Protein AF-A0A7S0TEK9-F1 (afdb_monomer_lite)

Foldseek 3Di:
DDDDDDDPDPPPPDPDPPQPADDKDKDDKDKDDKDKDDKDKDDKDKDDKDKDDKDKDAFDDDDDDPDDDGDDIDIDDIDIDDMDIDDMDMDDMDIDDIDMDDMDIDHDDRD

Secondary structure (DSSP, 8-state):
---PPPPPP----PPP-----PPPEEEPP--PPPEEPPPEEPPPEEEPP-EEPPEEEPP--PPPSS---PPPPEEE--EEPPPEEEPP-EEPP-EEPP-PPPPEEEPP---

Sequence (111 aa):
GIMSPTCPPEETTTPAPTSATATPTTAAPTSPAPTSDAPTTANPTTTNPTTAAPTTRNPTGAPATTDSKTPAPTTVGLTTAAPTTDAPTSATSTIVKPSTSALTTQDPTNA

pLDDT: mean 80.99, std 13.68, range [50.5, 95.31]

Radius of gyration: 50.6 Å; chains: 1; bounding box: 67×53×157 Å

Organism: NCBI:txid933848

Structure (mmCIF, N/CA/C/O backbone):
data_AF-A0A7S0TEK9-F1
#
_entry.id   AF-A0A7S0TEK9-F1
#
loop_
_atom_site.group_PDB
_atom_site.id
_atom_site.type_symbol
_atom_site.label_atom_id
_atom_site.label_alt_id
_atom_site.label_comp_id
_atom_site.label_asym_id
_atom_site.label_entity_id
_atom_site.label_seq_id
_atom_site.pdbx_PDB_ins_code
_atom_site.Cartn_x
_atom_site.Cartn_y
_atom_site.Cartn_z
_atom_site.occupancy
_atom_site.B_iso_or_equiv
_atom_site.auth_seq_id
_atom_site.auth_comp_id
_atom_site.auth_asym_id
_atom_site.auth_atom_id
_atom_site.pdbx_PDB_model_num
ATOM 1 N N . GLY A 1 1 ? 18.745 36.844 -108.292 1.00 50.50 1 GLY A N 1
ATOM 2 C CA . GLY A 1 1 ? 17.892 36.414 -107.165 1.00 50.50 1 GLY A CA 1
ATOM 3 C C . GLY A 1 1 ? 17.485 34.991 -107.445 1.00 50.50 1 GLY A C 1
ATOM 4 O O . GLY A 1 1 ? 17.209 34.698 -108.592 1.00 50.50 1 GLY A O 1
ATOM 5 N N . ILE A 1 2 ? 17.521 34.042 -106.528 1.00 50.78 2 ILE A N 1
ATOM 6 C CA . ILE A 1 2 ? 17.414 34.065 -105.070 1.00 50.78 2 ILE A CA 1
ATOM 7 C C . ILE A 1 2 ? 18.132 32.790 -104.588 1.00 50.78 2 ILE A C 1
ATOM 9 O O . ILE A 1 2 ? 17.925 31.733 -105.174 1.00 50.78 2 ILE A O 1
ATOM 13 N N . MET A 1 3 ? 19.003 32.865 -103.580 1.00 51.97 3 MET A N 1
ATOM 14 C CA . MET A 1 3 ? 19.449 31.652 -102.884 1.00 51.97 3 MET A CA 1
ATOM 15 C C . MET A 1 3 ? 18.511 31.461 -101.699 1.00 51.97 3 MET A C 1
ATOM 17 O O . MET A 1 3 ? 18.551 32.249 -100.757 1.00 51.97 3 MET A O 1
ATOM 21 N N . SER A 1 4 ? 17.634 30.462 -101.770 1.00 63.12 4 SER A N 1
ATOM 22 C CA . SER A 1 4 ? 16.897 30.001 -100.593 1.00 63.12 4 SER A CA 1
ATOM 23 C C . SER A 1 4 ? 17.885 29.284 -99.672 1.00 63.12 4 SER A C 1
ATOM 25 O O . SER A 1 4 ? 18.550 28.356 -100.138 1.00 63.12 4 SER A O 1
ATOM 27 N N . PRO A 1 5 ? 18.023 29.675 -98.396 1.00 62.00 5 PRO A N 1
ATOM 28 C CA . PRO A 1 5 ? 18.819 28.899 -97.465 1.00 62.00 5 PRO A CA 1
ATOM 29 C C . PRO A 1 5 ? 18.043 27.627 -97.118 1.00 62.00 5 PRO A C 1
ATOM 31 O O . PRO A 1 5 ? 16.952 27.680 -96.551 1.00 62.00 5 PRO A O 1
ATOM 34 N N . THR A 1 6 ? 18.596 26.474 -97.483 1.00 65.62 6 THR A N 1
ATOM 35 C CA . THR A 1 6 ? 18.125 25.188 -96.971 1.00 65.62 6 THR A CA 1
ATOM 36 C C . THR A 1 6 ? 18.357 25.178 -95.462 1.00 65.62 6 THR A C 1
ATOM 38 O O . THR A 1 6 ? 19.498 25.274 -95.012 1.00 65.62 6 THR A O 1
ATOM 41 N N . CYS A 1 7 ? 17.276 25.108 -94.684 1.00 56.00 7 CYS A N 1
ATOM 42 C CA . CYS A 1 7 ? 17.340 24.921 -93.237 1.00 56.00 7 CYS A CA 1
ATOM 43 C C . CYS A 1 7 ? 17.995 23.555 -92.950 1.00 56.00 7 CYS A C 1
ATOM 45 O O . CYS A 1 7 ? 17.531 22.559 -93.517 1.00 56.00 7 CYS A O 1
ATOM 47 N N . PRO A 1 8 ? 19.075 23.472 -92.150 1.00 69.00 8 PRO A N 1
ATOM 48 C CA . PRO A 1 8 ? 19.647 22.184 -91.776 1.00 69.00 8 PRO A CA 1
ATOM 49 C C . PRO A 1 8 ? 18.631 21.387 -90.940 1.00 69.00 8 PRO A C 1
ATOM 51 O O . PRO A 1 8 ? 17.813 21.990 -90.242 1.00 69.00 8 PRO A O 1
ATOM 54 N N . PRO A 1 9 ? 18.646 20.044 -91.010 1.00 64.56 9 PRO A N 1
ATOM 55 C CA . PRO A 1 9 ? 17.765 19.229 -90.186 1.00 64.56 9 PRO A CA 1
ATOM 56 C C . PRO A 1 9 ? 18.071 19.505 -88.710 1.00 64.56 9 PRO A C 1
ATOM 58 O O . PRO A 1 9 ? 19.226 19.412 -88.294 1.00 64.56 9 PRO A O 1
ATOM 61 N N . GLU A 1 10 ? 17.054 19.860 -87.921 1.00 61.78 10 GLU A N 1
ATOM 62 C CA . GLU A 1 10 ? 17.180 19.838 -86.464 1.00 61.78 10 GLU A CA 1
ATOM 63 C C . GLU A 1 10 ? 17.435 18.389 -86.045 1.00 61.78 10 GLU A C 1
ATOM 65 O O . GLU A 1 10 ? 16.529 17.551 -86.042 1.00 61.78 10 GLU A O 1
ATOM 70 N N . GLU A 1 11 ? 18.687 18.076 -85.717 1.00 61.81 11 GLU A N 1
ATOM 71 C CA . GLU A 1 11 ? 19.001 16.850 -85.001 1.00 61.81 11 GLU A CA 1
ATOM 72 C C . GLU A 1 11 ? 18.362 16.942 -83.619 1.00 61.81 11 GLU A C 1
ATOM 74 O O . GLU A 1 11 ? 18.854 17.610 -82.706 1.00 61.81 11 GLU A O 1
ATOM 79 N N . THR A 1 12 ? 17.232 16.259 -83.466 1.00 59.16 12 THR A N 1
ATOM 80 C CA . THR A 1 12 ? 16.611 16.022 -82.169 1.00 59.16 12 THR A CA 1
ATOM 81 C C . THR A 1 12 ? 17.528 15.100 -81.373 1.00 59.16 12 THR A C 1
ATOM 83 O O . THR A 1 12 ? 17.412 13.876 -81.391 1.00 59.16 12 THR A O 1
ATOM 86 N N . THR A 1 13 ? 18.495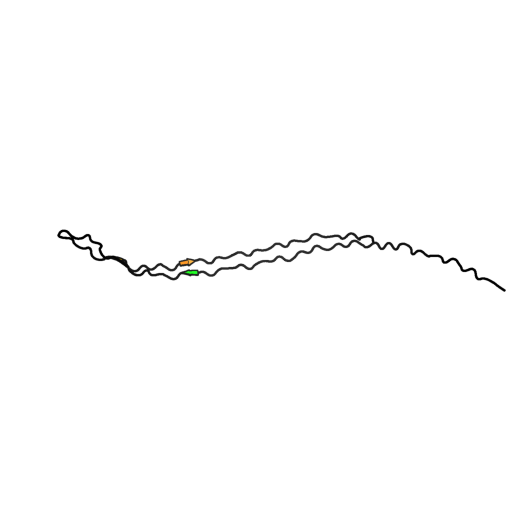 15.702 -80.682 1.00 59.84 13 THR A N 1
ATOM 87 C CA . THR A 1 13 ? 19.333 15.001 -79.712 1.00 59.84 13 THR A CA 1
ATOM 88 C C . THR A 1 13 ? 18.426 14.545 -78.577 1.00 59.84 13 THR A C 1
ATOM 90 O O . THR A 1 13 ? 18.100 15.308 -77.669 1.00 59.84 13 THR A O 1
ATOM 93 N N . THR A 1 14 ? 17.970 13.297 -78.654 1.00 67.50 14 THR A N 1
ATOM 94 C CA . THR A 1 14 ? 17.281 12.647 -77.541 1.00 67.50 14 THR A CA 1
ATOM 95 C C . THR A 1 14 ? 18.300 12.515 -76.409 1.00 67.50 14 THR A C 1
ATOM 97 O O . THR A 1 14 ? 19.350 11.905 -76.633 1.00 67.50 14 THR A O 1
ATOM 100 N N . PRO A 1 15 ? 18.062 13.092 -75.217 1.00 68.19 15 PRO A N 1
ATOM 101 C CA . PRO A 1 15 ? 18.982 12.910 -74.105 1.00 68.19 15 PRO A CA 1
ATOM 102 C C . PRO A 1 15 ? 19.069 11.414 -73.784 1.00 68.19 15 PRO A C 1
ATOM 104 O O . PRO A 1 15 ? 18.048 10.734 -73.672 1.00 68.19 15 PRO A O 1
ATOM 107 N N . ALA A 1 16 ? 20.293 10.893 -73.677 1.00 66.19 16 ALA A N 1
ATOM 108 C CA . ALA A 1 16 ? 20.521 9.514 -73.261 1.00 66.19 16 ALA A CA 1
ATOM 109 C C . ALA A 1 16 ? 19.831 9.265 -71.905 1.00 66.19 16 ALA A C 1
ATOM 111 O O . ALA A 1 16 ? 19.846 10.165 -71.060 1.00 66.19 16 ALA A O 1
ATOM 112 N N . PRO A 1 17 ? 19.229 8.083 -71.668 1.00 63.75 17 PRO A N 1
ATOM 113 C CA . PRO A 1 17 ? 18.584 7.803 -70.395 1.00 63.75 17 PRO A CA 1
ATOM 114 C C . PRO A 1 17 ? 19.637 7.831 -69.284 1.00 63.75 17 PRO A C 1
ATOM 116 O O . PRO A 1 17 ? 20.472 6.932 -69.169 1.00 63.75 17 PRO A O 1
ATOM 119 N N . THR A 1 18 ? 19.617 8.881 -68.467 1.00 61.28 18 THR A N 1
ATOM 120 C CA . THR A 1 18 ? 20.449 8.974 -67.270 1.00 61.28 18 THR A CA 1
ATOM 121 C C . THR A 1 18 ? 19.855 8.038 -66.223 1.00 61.28 18 THR A C 1
ATOM 123 O O . THR A 1 18 ? 18.987 8.430 -65.450 1.00 61.28 18 THR A O 1
ATOM 126 N N . SER A 1 19 ? 20.282 6.774 -66.219 1.00 63.84 19 SER A N 1
ATOM 127 C CA . SER A 1 19 ? 19.885 5.817 -65.184 1.00 63.84 19 SER A CA 1
ATOM 128 C C . SER A 1 19 ? 20.595 6.189 -63.880 1.00 63.84 19 SER A C 1
ATOM 130 O O . SER A 1 19 ? 21.732 5.787 -63.639 1.00 63.84 19 SER A O 1
ATOM 132 N N . ALA A 1 20 ? 19.954 7.017 -63.058 1.00 65.94 20 ALA A N 1
ATOM 133 C CA . ALA A 1 20 ? 20.444 7.355 -61.730 1.00 65.94 20 ALA A CA 1
ATOM 134 C C . ALA A 1 20 ? 20.121 6.202 -60.769 1.00 65.94 20 ALA A C 1
ATOM 136 O O . ALA A 1 20 ? 19.056 6.165 -60.159 1.00 65.94 20 ALA A O 1
ATOM 137 N N . THR A 1 21 ? 21.032 5.237 -60.647 1.00 71.25 21 THR A N 1
ATOM 138 C CA . THR A 1 21 ? 20.894 4.153 -59.668 1.00 71.25 21 THR A CA 1
ATOM 139 C C . THR A 1 21 ? 21.136 4.712 -58.266 1.00 71.25 21 THR A C 1
ATOM 141 O O . THR A 1 21 ? 22.264 5.072 -57.924 1.00 71.25 21 THR A O 1
ATOM 144 N N . ALA A 1 22 ? 20.088 4.807 -57.447 1.00 74.44 22 ALA A N 1
ATOM 145 C CA . ALA A 1 22 ? 20.243 5.130 -56.031 1.00 74.44 22 ALA A CA 1
ATOM 146 C C . ALA A 1 22 ? 20.931 3.963 -55.298 1.00 74.44 22 ALA A C 1
ATOM 148 O O . ALA A 1 22 ? 20.730 2.801 -55.646 1.00 74.44 22 ALA A O 1
ATOM 149 N N . THR A 1 23 ? 21.763 4.246 -54.295 1.00 79.75 23 THR A N 1
ATOM 150 C CA . THR A 1 23 ? 22.402 3.204 -53.478 1.00 79.75 23 THR A C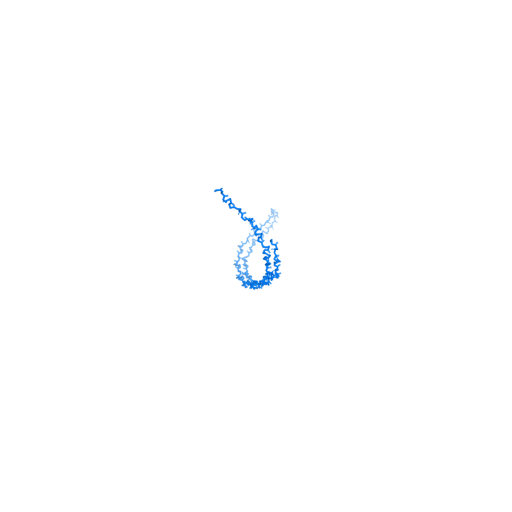A 1
ATOM 151 C C . THR A 1 23 ? 21.500 2.803 -52.305 1.00 79.75 23 THR A C 1
ATOM 153 O O . THR A 1 23 ? 20.847 3.667 -51.710 1.00 79.75 23 THR A O 1
ATOM 156 N N . PRO A 1 24 ? 21.454 1.511 -51.929 1.00 79.25 24 PRO A N 1
ATOM 157 C CA . PRO A 1 24 ? 20.687 1.072 -50.770 1.00 79.25 24 PRO A CA 1
ATOM 158 C C . PRO A 1 24 ? 21.219 1.715 -49.494 1.00 79.25 24 PRO A C 1
ATOM 160 O O . PRO A 1 24 ? 22.429 1.812 -49.277 1.00 79.25 24 PRO A O 1
ATOM 163 N N . THR A 1 25 ? 20.293 2.141 -48.637 1.00 84.31 25 THR A N 1
ATOM 164 C CA . THR A 1 25 ? 20.611 2.723 -47.331 1.00 84.31 25 THR A CA 1
ATOM 165 C C . THR A 1 25 ? 20.083 1.812 -46.231 1.00 84.31 25 THR A C 1
ATOM 167 O O . THR A 1 25 ? 18.912 1.424 -46.230 1.00 84.31 25 THR A O 1
ATOM 170 N N . THR A 1 26 ? 20.957 1.477 -45.283 1.00 86.06 26 THR A N 1
ATOM 171 C CA . THR A 1 26 ? 20.633 0.634 -44.130 1.00 86.06 26 THR A CA 1
ATOM 172 C C . THR A 1 26 ? 20.651 1.481 -42.865 1.00 86.06 26 THR A C 1
ATOM 174 O O . THR A 1 26 ? 21.663 2.106 -42.549 1.00 86.06 26 THR A O 1
ATOM 177 N N . ALA A 1 27 ? 19.544 1.485 -42.122 1.00 86.94 27 ALA A N 1
ATOM 178 C CA . ALA A 1 27 ? 19.483 2.143 -40.822 1.00 86.94 27 ALA A CA 1
ATOM 179 C C . ALA A 1 27 ? 20.094 1.252 -39.727 1.00 86.94 27 ALA A C 1
ATOM 181 O O . ALA A 1 27 ? 19.846 0.044 -39.680 1.00 86.94 27 ALA A O 1
ATOM 182 N N . ALA A 1 28 ? 20.882 1.855 -38.832 1.00 89.44 28 ALA A N 1
ATOM 183 C CA . ALA A 1 28 ? 21.438 1.165 -37.672 1.00 89.44 28 ALA A CA 1
ATOM 184 C C . ALA A 1 28 ? 20.334 0.815 -36.653 1.00 89.44 28 ALA A C 1
ATOM 186 O O . ALA A 1 28 ? 19.365 1.569 -36.506 1.00 89.44 28 ALA A O 1
ATOM 187 N N . PRO A 1 29 ? 20.471 -0.301 -35.915 1.00 86.88 29 PRO A N 1
ATOM 188 C CA . PRO A 1 29 ? 19.513 -0.654 -34.879 1.00 86.88 29 PRO A CA 1
ATOM 189 C C . PRO A 1 29 ? 19.580 0.365 -33.737 1.00 86.88 29 PRO A C 1
ATOM 191 O O . PRO A 1 29 ? 20.658 0.810 -33.344 1.00 86.88 29 PRO A O 1
ATOM 194 N N . THR A 1 30 ? 18.422 0.709 -33.180 1.00 86.50 30 THR A N 1
ATOM 195 C CA . THR A 1 30 ? 18.315 1.605 -32.022 1.00 86.50 30 THR A CA 1
ATOM 196 C C . THR A 1 30 ? 17.696 0.841 -30.856 1.00 86.50 30 THR A C 1
ATOM 198 O O . THR A 1 30 ? 16.733 0.093 -31.039 1.00 86.50 30 THR A O 1
ATOM 201 N N . SER A 1 31 ? 18.262 1.011 -29.662 1.00 89.94 31 SER A N 1
ATOM 202 C CA . SER A 1 31 ? 17.763 0.413 -28.423 1.00 89.94 31 SER A CA 1
ATOM 203 C C . SER A 1 31 ? 17.696 1.491 -27.338 1.00 89.94 31 SER A C 1
ATOM 205 O O . SER A 1 31 ? 18.671 2.232 -27.179 1.00 89.94 31 SER A O 1
ATOM 207 N N . PRO A 1 32 ? 16.568 1.636 -26.621 1.00 89.19 32 PRO A N 1
ATOM 208 C CA . PRO A 1 32 ? 16.471 2.574 -25.510 1.00 89.19 32 PRO A CA 1
ATOM 209 C C . PRO A 1 32 ? 17.308 2.099 -24.312 1.00 89.19 32 PRO A C 1
ATOM 211 O O . PRO A 1 32 ? 17.653 0.924 -24.199 1.00 89.19 32 PRO A O 1
ATOM 214 N N . ALA A 1 33 ? 17.625 3.005 -23.387 1.00 91.50 33 ALA A N 1
ATOM 215 C CA . ALA A 1 33 ? 18.229 2.624 -22.111 1.00 91.50 33 ALA A CA 1
ATOM 216 C C . ALA A 1 33 ? 17.206 1.880 -21.221 1.00 91.50 33 ALA A C 1
ATOM 218 O O . ALA A 1 33 ? 16.007 2.155 -21.321 1.00 91.50 33 ALA A O 1
ATOM 219 N N . PRO A 1 34 ? 17.644 0.958 -20.342 1.00 90.25 34 PRO A N 1
ATOM 220 C CA . PRO A 1 34 ? 16.763 0.358 -19.343 1.00 90.25 34 PRO A CA 1
ATOM 221 C C . PRO A 1 34 ? 16.200 1.425 -18.395 1.00 90.25 34 PRO A C 1
ATOM 223 O O . PRO A 1 34 ? 16.909 2.352 -18.001 1.00 90.25 34 PRO A O 1
ATOM 226 N N . THR A 1 35 ? 14.948 1.250 -17.980 1.00 91.38 35 THR A N 1
ATOM 227 C CA . THR A 1 35 ? 14.295 2.074 -16.954 1.00 91.38 35 THR A CA 1
ATOM 228 C C . THR A 1 35 ? 13.983 1.236 -15.714 1.00 91.38 35 THR A C 1
ATOM 230 O O . THR A 1 35 ? 13.696 0.040 -15.813 1.00 91.38 35 THR A O 1
ATOM 233 N N . SER A 1 36 ? 14.082 1.859 -14.535 1.00 91.12 36 SER A N 1
ATOM 234 C CA . SER A 1 36 ? 13.802 1.224 -13.244 1.00 91.12 36 SER A CA 1
ATOM 235 C C . SER A 1 36 ? 12.977 2.147 -12.366 1.00 91.12 36 SER A C 1
ATOM 237 O O . SER A 1 36 ? 13.320 3.320 -12.214 1.00 91.12 36 SER A O 1
ATOM 239 N N . ASP A 1 37 ? 11.969 1.582 -11.712 1.00 92.12 37 ASP A N 1
ATOM 240 C CA . ASP A 1 37 ? 11.254 2.261 -10.636 1.00 92.12 37 ASP A CA 1
ATOM 241 C C . ASP A 1 37 ? 12.020 2.136 -9.313 1.00 92.12 37 ASP A C 1
ATOM 243 O O . ASP A 1 37 ? 12.681 1.124 -9.039 1.00 92.12 37 ASP A O 1
ATOM 247 N N . ALA A 1 38 ? 11.944 3.176 -8.483 1.00 92.88 38 ALA A N 1
ATOM 248 C CA . ALA A 1 38 ? 12.518 3.170 -7.141 1.00 92.88 38 ALA A CA 1
ATOM 249 C C . ALA A 1 38 ? 11.689 2.276 -6.196 1.00 92.88 38 ALA A C 1
ATOM 251 O O . ALA A 1 38 ? 10.469 2.177 -6.359 1.00 92.88 38 ALA A O 1
ATOM 252 N N . PRO A 1 39 ? 12.315 1.637 -5.191 1.00 92.88 39 PRO A N 1
ATOM 253 C CA . PRO A 1 39 ? 11.570 0.878 -4.197 1.00 92.88 39 PRO A CA 1
ATOM 254 C C . PRO A 1 39 ? 10.696 1.821 -3.363 1.00 92.88 39 PRO A C 1
ATOM 256 O O . PRO A 1 39 ? 11.072 2.963 -3.090 1.00 92.88 39 PRO A O 1
ATOM 259 N N . THR A 1 40 ? 9.542 1.328 -2.921 1.00 93.69 40 THR A N 1
ATOM 260 C CA . THR A 1 40 ? 8.626 2.078 -2.052 1.00 93.69 40 THR A CA 1
ATOM 261 C C . THR A 1 40 ? 8.341 1.288 -0.781 1.00 93.69 40 THR A C 1
ATOM 263 O O . THR A 1 40 ? 8.220 0.063 -0.812 1.00 93.69 40 THR A O 1
ATOM 266 N N . THR A 1 41 ? 8.247 1.995 0.347 1.00 94.62 41 THR A N 1
ATOM 267 C CA . THR A 1 41 ? 7.925 1.420 1.659 1.00 94.62 41 THR A CA 1
ATOM 268 C C . THR A 1 41 ? 6.769 2.197 2.266 1.00 94.62 41 THR A C 1
ATOM 270 O O . THR A 1 41 ? 6.852 3.416 2.412 1.00 94.62 41 THR A O 1
ATOM 273 N N . ALA A 1 42 ? 5.696 1.497 2.626 1.00 94.75 42 ALA A N 1
ATOM 274 C CA . ALA A 1 42 ? 4.580 2.090 3.351 1.00 94.75 42 ALA A CA 1
ATOM 275 C C . ALA A 1 42 ? 4.931 2.263 4.836 1.00 94.75 42 ALA A C 1
ATOM 277 O O . ALA A 1 42 ? 5.552 1.389 5.448 1.00 94.75 42 ALA A O 1
ATOM 278 N N . ASN A 1 43 ? 4.516 3.389 5.421 1.00 94.81 43 ASN A N 1
ATOM 279 C CA . ASN A 1 43 ? 4.707 3.653 6.844 1.00 94.81 43 ASN A CA 1
ATOM 280 C C . ASN A 1 43 ? 3.833 2.708 7.698 1.00 94.81 43 ASN A C 1
ATOM 282 O O . ASN A 1 43 ? 2.712 2.394 7.291 1.00 94.81 43 ASN A O 1
ATOM 286 N N . PRO A 1 44 ? 4.294 2.292 8.892 1.00 94.81 44 PRO A N 1
ATOM 287 C CA . PRO A 1 44 ? 3.466 1.540 9.832 1.00 94.81 44 PRO A CA 1
ATOM 288 C C . PRO A 1 44 ? 2.192 2.303 10.205 1.00 94.81 44 PRO A C 1
ATOM 290 O O . PRO A 1 44 ? 2.221 3.527 10.359 1.00 94.81 44 PRO A O 1
ATOM 293 N N . THR A 1 45 ? 1.095 1.573 10.406 1.00 95.12 45 THR A N 1
ATOM 294 C CA . THR A 1 45 ? -0.180 2.127 10.884 1.00 95.12 45 THR A CA 1
ATOM 295 C C . THR A 1 45 ? -0.510 1.534 12.248 1.00 95.12 45 THR A C 1
ATOM 297 O O . THR A 1 45 ? -0.434 0.321 12.424 1.00 95.12 45 THR A O 1
ATOM 300 N N . THR A 1 46 ? -0.873 2.386 13.212 1.00 95.19 46 THR A N 1
ATOM 301 C CA . THR A 1 46 ? -1.242 1.970 14.575 1.00 95.19 46 THR A CA 1
ATOM 302 C C . THR A 1 46 ? -2.684 2.351 14.870 1.00 95.19 46 THR A C 1
ATOM 304 O O . THR A 1 46 ? -3.067 3.507 14.697 1.00 95.19 46 THR A O 1
ATOM 307 N N . THR A 1 47 ? -3.472 1.399 15.361 1.00 95.31 47 THR A N 1
ATOM 308 C CA . THR A 1 47 ? -4.834 1.644 15.844 1.00 95.31 47 THR A CA 1
ATOM 309 C C . THR A 1 47 ? -4.822 2.011 17.327 1.00 95.31 47 THR A C 1
ATOM 311 O O . THR A 1 47 ? -4.136 1.389 18.144 1.00 95.31 47 THR A O 1
ATOM 314 N N . ASN A 1 48 ? -5.566 3.059 17.692 1.00 95.00 48 ASN A N 1
ATOM 315 C CA . ASN A 1 48 ? -5.667 3.497 19.081 1.00 95.00 48 ASN A CA 1
ATOM 316 C C . ASN A 1 48 ? -6.449 2.484 19.939 1.00 95.00 48 ASN A C 1
ATOM 318 O O . ASN A 1 48 ? -7.406 1.871 19.456 1.00 95.00 48 ASN A O 1
ATOM 322 N N . PRO A 1 49 ? -6.102 2.355 21.234 1.00 94.88 49 PRO A N 1
ATOM 323 C CA . PRO A 1 49 ? -6.883 1.573 22.184 1.00 94.88 49 PRO A CA 1
ATOM 324 C C . PRO A 1 49 ? -8.349 2.008 22.211 1.00 94.88 49 PRO A C 1
ATOM 326 O O . PRO A 1 49 ? -8.652 3.202 22.187 1.00 94.88 49 PRO A O 1
ATOM 329 N N . THR A 1 50 ? -9.254 1.038 22.325 1.00 94.25 50 THR A N 1
ATOM 330 C CA . THR A 1 50 ? -10.688 1.287 22.527 1.00 94.25 50 THR A CA 1
ATOM 331 C C . THR A 1 50 ? -11.118 0.702 23.866 1.00 94.25 50 THR A C 1
ATOM 333 O O . THR A 1 50 ? -10.796 -0.448 24.172 1.00 94.25 50 THR A O 1
ATOM 336 N N . THR A 1 51 ? -11.849 1.490 24.656 1.00 93.69 51 THR A N 1
ATOM 337 C CA . THR A 1 51 ? -12.379 1.084 25.964 1.00 93.69 51 THR A CA 1
ATOM 338 C C . THR A 1 51 ? -13.894 0.950 25.888 1.00 93.69 51 THR A C 1
ATOM 340 O O . THR A 1 51 ? -14.587 1.915 25.569 1.00 93.69 51 THR A O 1
ATOM 343 N N . ALA A 1 52 ? -14.415 -0.235 26.205 1.00 93.25 52 ALA A N 1
ATOM 344 C CA . ALA A 1 52 ? -15.852 -0.456 26.325 1.00 93.25 52 ALA A CA 1
ATOM 345 C C . ALA A 1 52 ? -16.370 0.075 27.672 1.00 93.25 52 ALA A C 1
ATOM 347 O O . ALA A 1 52 ? -15.761 -0.166 28.718 1.00 93.25 52 ALA A O 1
ATOM 348 N N . ALA A 1 53 ? -17.502 0.785 27.640 1.00 93.38 53 ALA A N 1
ATOM 349 C CA . ALA A 1 53 ? -18.195 1.251 28.837 1.00 93.38 53 ALA A CA 1
ATOM 350 C C . ALA A 1 53 ? -18.719 0.062 29.670 1.00 93.38 53 ALA A C 1
ATOM 352 O O . ALA A 1 53 ? -19.041 -0.989 29.106 1.00 93.38 53 ALA A O 1
ATOM 353 N N . PRO A 1 54 ? -18.833 0.209 31.003 1.00 91.81 54 PRO A N 1
ATOM 354 C CA . PRO A 1 54 ? -19.358 -0.854 31.845 1.00 91.81 54 PRO A CA 1
ATOM 355 C C . PRO A 1 54 ? -20.830 -1.110 31.515 1.00 91.81 54 PRO A C 1
ATOM 357 O O . PRO A 1 54 ? -21.579 -0.192 31.176 1.00 91.81 54 PRO A O 1
ATOM 360 N N . THR A 1 55 ? -21.256 -2.362 31.657 1.00 93.00 55 THR A N 1
ATOM 361 C CA . THR A 1 55 ?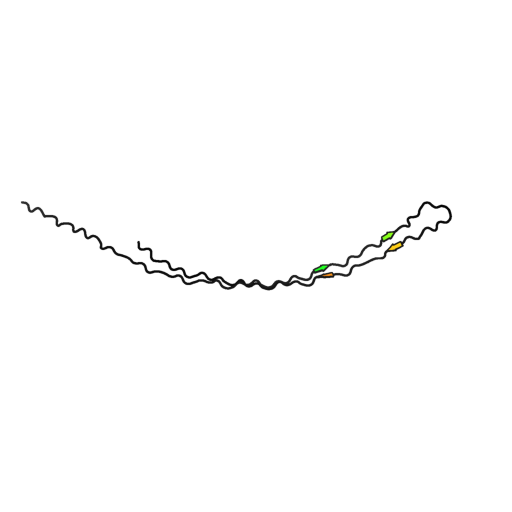 -22.660 -2.746 31.475 1.00 93.00 55 THR A CA 1
ATOM 362 C C . THR A 1 55 ? -23.210 -3.347 32.761 1.00 93.00 55 THR A C 1
ATOM 364 O O . THR A 1 55 ? -22.589 -4.219 33.373 1.00 93.00 55 THR A O 1
ATOM 367 N N . THR A 1 56 ? -24.386 -2.871 33.171 1.00 92.19 56 THR A N 1
ATOM 368 C CA . THR A 1 56 ? -25.109 -3.364 34.348 1.00 92.19 56 THR A CA 1
ATOM 369 C C . THR A 1 56 ? -26.353 -4.098 33.880 1.00 92.19 56 THR A C 1
ATOM 371 O O . THR A 1 56 ? -27.189 -3.525 33.181 1.00 92.19 56 THR A O 1
ATOM 374 N N . ARG A 1 57 ? -26.497 -5.368 34.264 1.00 90.12 57 ARG A N 1
ATOM 375 C CA . ARG A 1 57 ? -27.710 -6.143 33.982 1.00 90.12 57 ARG A CA 1
ATOM 376 C C . ARG A 1 57 ? -28.592 -6.177 35.220 1.00 90.12 57 ARG A C 1
ATOM 378 O O . ARG A 1 57 ? -28.171 -6.659 36.273 1.00 90.12 57 ARG A O 1
ATOM 385 N N . ASN A 1 58 ? -29.820 -5.684 35.073 1.00 87.38 58 ASN A N 1
ATOM 386 C CA . ASN A 1 58 ? -30.825 -5.798 36.119 1.00 87.38 58 ASN A CA 1
ATOM 387 C C . ASN A 1 58 ? -31.308 -7.255 36.228 1.00 87.38 58 ASN A C 1
ATOM 389 O O . ASN A 1 58 ? -31.463 -7.926 35.200 1.00 87.38 58 ASN A O 1
ATOM 393 N N . PRO A 1 59 ? -31.562 -7.753 37.448 1.00 79.88 59 PRO A N 1
ATOM 394 C CA . PRO A 1 59 ? -32.138 -9.075 37.637 1.00 79.88 59 PRO A CA 1
ATOM 395 C C . PRO A 1 59 ? -33.512 -9.153 36.961 1.00 79.88 59 PRO A C 1
ATOM 397 O O . PRO A 1 59 ? -34.360 -8.280 37.138 1.00 79.88 59 PRO A O 1
ATOM 400 N N . THR A 1 60 ? -33.728 -10.206 36.178 1.00 78.31 60 THR A N 1
ATOM 401 C CA . THR A 1 60 ? -35.024 -10.537 35.573 1.00 78.31 60 THR A CA 1
ATOM 402 C C . THR A 1 60 ? -35.637 -11.661 36.402 1.00 78.31 60 THR A C 1
ATOM 404 O O . THR A 1 60 ? -35.201 -12.805 36.316 1.00 78.31 60 THR A O 1
ATOM 407 N N . GLY A 1 61 ? -36.584 -11.317 37.277 1.00 71.44 61 GLY A N 1
ATOM 408 C CA . GLY A 1 61 ? -37.320 -12.273 38.110 1.00 71.44 61 GLY A CA 1
ATOM 409 C C . GLY A 1 61 ? -38.743 -12.486 37.594 1.00 71.44 61 GLY A C 1
ATOM 410 O O . GLY A 1 61 ? -39.367 -11.548 37.099 1.00 71.44 61 GLY A O 1
ATOM 411 N N . ALA A 1 62 ? -39.256 -13.711 37.717 1.00 70.12 62 ALA A N 1
ATOM 412 C CA . ALA A 1 62 ? -40.672 -14.020 37.510 1.00 70.12 62 ALA A CA 1
ATOM 413 C C . ALA A 1 62 ? -41.532 -13.469 38.676 1.00 70.12 62 ALA A C 1
ATOM 415 O O . ALA A 1 62 ? -41.006 -13.306 39.781 1.00 70.12 62 ALA A O 1
ATOM 416 N N . PRO A 1 63 ? -42.837 -13.182 38.474 1.00 61.12 63 PRO A N 1
ATOM 417 C CA . PRO A 1 63 ? -43.730 -12.766 39.558 1.00 61.12 63 PRO A CA 1
ATOM 418 C C . PRO A 1 63 ? -43.799 -13.850 40.649 1.00 61.12 63 PRO A C 1
ATOM 420 O O . PRO A 1 63 ? -44.027 -15.022 40.362 1.00 61.12 63 PRO A O 1
ATOM 423 N N . ALA A 1 64 ? -43.533 -13.450 41.895 1.00 60.41 64 ALA A N 1
ATOM 424 C CA . ALA A 1 64 ? -43.209 -14.350 42.999 1.00 60.41 64 ALA A CA 1
ATOM 425 C C . ALA A 1 64 ? -44.431 -15.038 43.640 1.00 60.41 64 ALA A C 1
ATOM 427 O O . ALA A 1 64 ? -45.409 -14.382 43.995 1.00 60.41 64 ALA A O 1
ATOM 428 N N . THR A 1 65 ? -44.297 -16.335 43.932 1.00 52.47 65 THR A N 1
ATOM 429 C CA . THR A 1 65 ? -44.986 -17.023 45.036 1.00 52.47 65 THR A CA 1
ATOM 430 C C . THR A 1 65 ? -43.962 -17.296 46.136 1.00 52.47 65 THR A C 1
ATOM 432 O O . THR A 1 65 ? -43.014 -18.036 45.903 1.00 52.47 65 THR A O 1
ATOM 435 N N . THR A 1 66 ? -44.145 -16.636 47.286 1.00 58.59 66 THR A N 1
ATOM 436 C CA . THR A 1 66 ? -43.527 -16.868 48.612 1.00 58.59 66 THR A CA 1
ATOM 437 C C . THR A 1 66 ? -42.031 -17.231 48.652 1.00 58.59 66 THR A C 1
ATOM 439 O O . THR A 1 66 ? -41.637 -18.348 48.341 1.00 58.59 66 THR A O 1
ATOM 442 N N . ASP A 1 67 ? -41.233 -16.283 49.161 1.00 63.78 67 ASP A N 1
ATOM 443 C CA . ASP A 1 67 ? -39.811 -16.413 49.540 1.00 63.78 67 ASP A CA 1
ATOM 444 C C . ASP A 1 67 ? -38.767 -16.344 48.402 1.00 63.78 67 ASP A C 1
ATOM 446 O O . ASP A 1 67 ? -37.748 -17.034 48.388 1.00 63.78 67 ASP A O 1
ATOM 450 N N . SER A 1 68 ? -38.996 -15.475 47.410 1.00 62.28 68 SER A N 1
ATOM 451 C CA . SER A 1 68 ? -38.030 -15.251 46.325 1.00 62.28 68 SER A CA 1
ATOM 452 C C . SER A 1 68 ? -36.960 -14.220 46.694 1.00 62.28 68 SER A C 1
ATOM 454 O O . SER A 1 68 ? 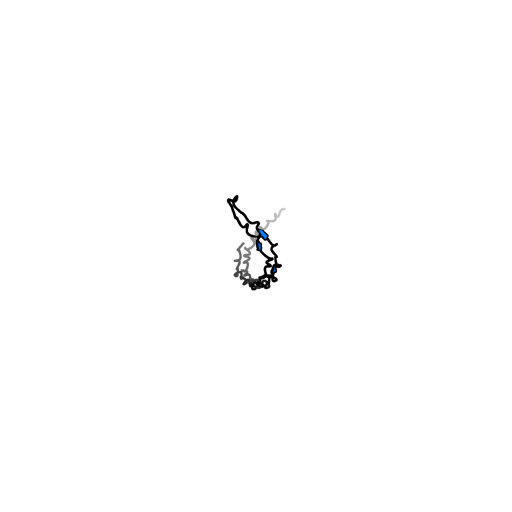-37.226 -13.023 46.806 1.00 62.28 68 SER A O 1
ATOM 456 N N . LYS A 1 69 ? -35.712 -14.682 46.816 1.00 68.38 69 LYS A N 1
ATOM 457 C CA . LYS A 1 69 ? -34.517 -13.839 46.929 1.00 68.38 69 LYS A CA 1
ATOM 458 C C . LYS A 1 69 ? -34.136 -13.308 45.544 1.00 68.38 69 LYS A C 1
ATOM 460 O O . LYS A 1 69 ? -33.573 -14.038 44.733 1.00 68.38 69 LYS A O 1
ATOM 465 N N . THR A 1 70 ? -34.447 -12.043 45.262 1.00 72.81 70 THR A N 1
ATOM 466 C CA . THR A 1 70 ? -34.019 -11.383 44.018 1.00 72.81 70 THR A CA 1
ATOM 467 C C . THR A 1 70 ? -32.486 -11.311 43.975 1.00 72.81 70 THR A C 1
ATOM 469 O O . THR A 1 70 ? -31.888 -10.792 44.923 1.00 72.81 70 THR A O 1
ATOM 472 N N . PRO A 1 71 ? -31.820 -11.815 42.919 1.00 77.62 71 PRO A N 1
ATOM 473 C CA . PRO A 1 71 ? -30.371 -11.696 42.803 1.00 77.62 71 PRO A CA 1
ATOM 474 C C . PRO A 1 71 ? -29.955 -10.228 42.641 1.00 77.62 71 PRO A C 1
ATOM 476 O O . PRO A 1 71 ? -30.668 -9.434 42.029 1.00 77.62 71 PRO A O 1
ATOM 479 N N . ALA A 1 72 ? -28.796 -9.860 43.190 1.00 83.06 72 ALA A N 1
ATOM 480 C CA . ALA A 1 72 ? -28.239 -8.519 43.032 1.00 83.06 72 ALA A CA 1
ATOM 481 C C . ALA A 1 72 ? -27.859 -8.244 41.560 1.00 83.06 72 ALA A C 1
ATOM 483 O O . ALA A 1 72 ? -27.512 -9.180 40.831 1.00 83.06 72 ALA A O 1
ATOM 484 N N . PRO A 1 73 ? -27.898 -6.978 41.102 1.00 85.38 73 PRO A N 1
ATOM 485 C CA . PRO A 1 73 ? -27.429 -6.620 39.767 1.00 85.38 73 PRO A CA 1
ATOM 486 C C . PRO A 1 73 ? -25.956 -7.000 39.587 1.00 85.38 73 PRO A C 1
ATOM 488 O O . PRO A 1 73 ? -25.155 -6.909 40.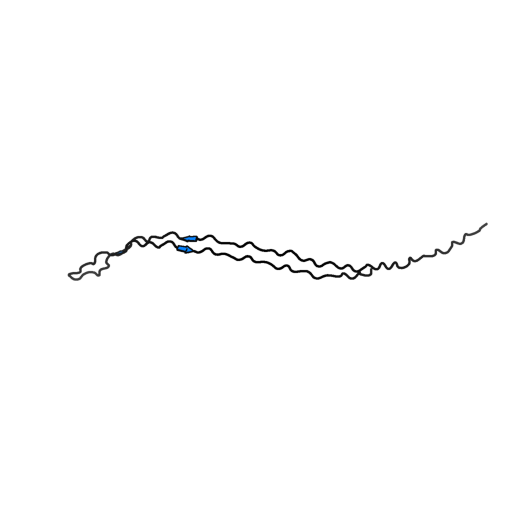516 1.00 85.38 73 PRO A O 1
ATOM 491 N N . THR A 1 74 ? -25.599 -7.425 38.374 1.00 89.50 74 THR A N 1
ATOM 492 C CA . THR A 1 74 ? -24.216 -7.766 38.013 1.00 89.50 74 THR A CA 1
ATOM 493 C C . THR A 1 74 ? -23.660 -6.714 37.063 1.00 89.50 74 THR A C 1
ATOM 495 O O . THR A 1 74 ? -24.304 -6.383 36.062 1.00 89.50 74 THR A O 1
ATOM 498 N N . THR A 1 75 ? -22.459 -6.224 37.369 1.00 91.50 75 THR A N 1
ATOM 499 C CA . THR A 1 75 ? -21.734 -5.241 36.556 1.00 91.50 75 THR A CA 1
ATOM 500 C C . THR A 1 75 ? -20.504 -5.890 35.942 1.00 91.50 75 THR A C 1
ATOM 502 O O . THR A 1 75 ? -19.674 -6.449 36.656 1.00 91.50 75 THR A O 1
ATOM 505 N N . VAL A 1 76 ? -20.368 -5.789 34.622 1.00 91.94 76 VAL A N 1
ATOM 506 C CA . VAL A 1 76 ? -19.127 -6.138 33.922 1.00 91.94 76 VAL A CA 1
ATOM 507 C C . VAL A 1 76 ? -18.236 -4.897 33.882 1.00 91.94 76 VAL A C 1
ATOM 509 O O . VAL A 1 76 ? -18.690 -3.818 33.495 1.00 91.94 76 VAL A O 1
ATOM 512 N N . GLY A 1 77 ? -16.987 -5.043 34.334 1.00 91.88 77 GLY A N 1
ATOM 513 C CA . GLY A 1 77 ? -16.012 -3.954 34.417 1.00 91.88 77 GLY A CA 1
ATOM 514 C C . GLY A 1 77 ? -15.509 -3.462 33.055 1.00 91.88 77 GLY A C 1
ATOM 515 O O . GLY A 1 77 ? -15.821 -4.027 32.007 1.00 91.88 77 GLY A O 1
ATOM 516 N N . LEU A 1 78 ? -14.702 -2.398 33.086 1.00 93.38 78 LEU A N 1
ATOM 517 C CA . LEU A 1 78 ? -14.070 -1.839 31.891 1.00 93.38 78 LEU A CA 1
ATOM 518 C C . LEU A 1 78 ? -13.147 -2.862 31.227 1.00 93.38 78 LEU A C 1
ATOM 520 O O . LE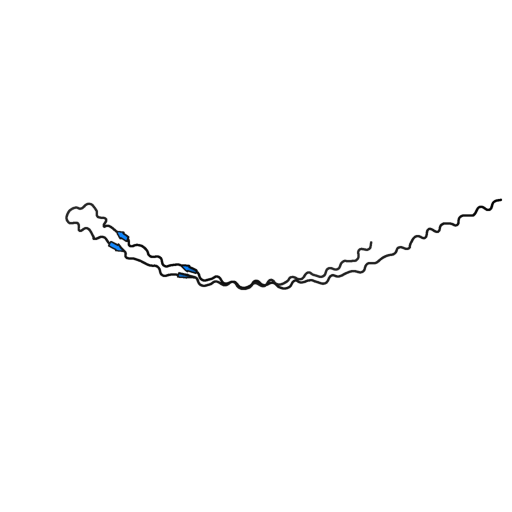U A 1 78 ? -12.390 -3.560 31.898 1.00 93.38 78 LEU A O 1
ATOM 524 N N . THR A 1 79 ? -13.182 -2.896 29.898 1.00 91.94 79 THR A N 1
ATOM 525 C CA . THR A 1 79 ? -12.239 -3.667 29.084 1.00 91.94 79 THR A CA 1
ATOM 526 C C . THR A 1 79 ? -11.637 -2.745 28.035 1.00 91.94 79 THR A C 1
ATOM 528 O O . THR A 1 79 ? -12.371 -2.084 27.298 1.00 91.94 79 THR A O 1
ATOM 531 N N . THR A 1 80 ? -10.307 -2.703 27.972 1.00 94.12 80 THR A N 1
ATOM 532 C CA . THR A 1 80 ? -9.547 -1.905 27.004 1.00 94.12 80 THR A CA 1
ATOM 533 C C . THR A 1 80 ? -8.751 -2.841 26.108 1.00 94.12 80 THR A C 1
ATOM 535 O O . THR A 1 80 ? -7.970 -3.654 26.601 1.00 94.12 80 THR A O 1
ATOM 538 N N . ALA A 1 81 ? -8.940 -2.731 24.795 1.00 94.06 81 ALA A N 1
ATOM 539 C CA . ALA A 1 81 ? -8.109 -3.443 23.831 1.00 94.06 81 ALA A CA 1
ATOM 540 C C . ALA A 1 81 ? -6.726 -2.779 23.721 1.00 94.06 81 ALA A C 1
ATOM 542 O O . ALA A 1 81 ? -6.624 -1.550 23.710 1.00 94.06 81 ALA A O 1
ATOM 543 N N . ALA A 1 82 ? -5.667 -3.588 23.629 1.00 94.25 82 ALA A N 1
ATOM 544 C CA . ALA A 1 82 ? -4.310 -3.103 23.390 1.00 94.25 82 ALA A CA 1
ATOM 545 C C . ALA A 1 82 ? -4.183 -2.480 21.982 1.00 94.25 82 ALA A C 1
ATOM 547 O O . ALA A 1 82 ? -4.910 -2.885 21.070 1.00 94.25 82 ALA A O 1
ATOM 548 N N . PRO A 1 83 ? -3.269 -1.513 21.779 1.00 93.31 83 PRO A N 1
ATOM 549 C CA . PRO A 1 83 ? -3.002 -0.983 20.446 1.00 93.31 83 PRO A CA 1
ATOM 550 C C . PRO A 1 83 ? -2.434 -2.079 19.539 1.00 93.31 83 PRO A C 1
ATOM 552 O O . PRO A 1 83 ? -1.691 -2.948 19.996 1.00 93.31 83 PRO A O 1
ATOM 555 N N . THR A 1 84 ? -2.764 -2.019 18.249 1.00 94.56 84 THR A N 1
ATOM 556 C CA . THR A 1 84 ? -2.211 -2.923 17.229 1.00 94.56 84 THR A CA 1
ATOM 557 C C . THR A 1 84 ? -1.476 -2.103 16.177 1.00 94.56 84 THR A C 1
ATOM 559 O O . THR A 1 84 ? -1.988 -1.071 15.743 1.00 94.56 84 THR A O 1
ATOM 562 N N . THR A 1 85 ? -0.284 -2.550 15.780 1.00 94.88 85 THR A N 1
ATOM 563 C CA . THR A 1 85 ? 0.543 -1.897 14.757 1.00 94.88 85 THR A CA 1
ATOM 564 C C . THR A 1 85 ? 0.843 -2.875 13.634 1.00 94.88 85 THR A C 1
ATOM 566 O O . THR A 1 85 ? 1.422 -3.933 13.880 1.00 94.88 85 THR A O 1
ATOM 569 N N . ASP A 1 86 ? 0.499 -2.494 12.408 1.00 94.25 86 ASP A N 1
ATOM 570 C CA . ASP A 1 86 ? 0.863 -3.253 11.217 1.00 94.25 86 ASP A CA 1
ATOM 571 C C . ASP A 1 86 ? 2.319 -2.982 10.822 1.00 94.25 86 ASP A C 1
ATOM 573 O O . ASP A 1 86 ? 2.799 -1.842 10.856 1.00 94.25 86 ASP A O 1
ATOM 577 N N . ALA A 1 87 ? 3.031 -4.044 10.441 1.00 93.75 87 ALA A N 1
ATOM 578 C CA . ALA A 1 87 ? 4.410 -3.952 9.978 1.00 93.75 87 ALA A CA 1
ATOM 579 C C . ALA A 1 87 ? 4.500 -3.185 8.642 1.00 93.75 87 ALA A C 1
ATOM 581 O O . ALA A 1 87 ? 3.584 -3.260 7.817 1.00 93.75 87 ALA A O 1
ATOM 582 N N . PRO A 1 88 ? 5.610 -2.469 8.386 1.00 92.62 88 PRO A N 1
ATOM 583 C CA . PRO A 1 88 ? 5.810 -1.810 7.102 1.00 92.62 88 PRO A CA 1
ATOM 584 C C . PRO A 1 88 ? 5.859 -2.843 5.969 1.00 92.62 88 PRO A C 1
ATOM 586 O O . PRO A 1 88 ? 6.421 -3.928 6.121 1.00 92.62 88 PRO A O 1
ATOM 589 N N . THR A 1 89 ? 5.293 -2.484 4.817 1.00 92.94 89 THR A N 1
ATOM 590 C CA . THR A 1 89 ? 5.338 -3.302 3.596 1.00 92.94 89 THR A CA 1
ATOM 591 C C . THR A 1 89 ? 6.193 -2.599 2.546 1.00 92.94 89 THR A C 1
ATOM 593 O O . THR A 1 89 ? 6.003 -1.404 2.303 1.00 92.94 89 THR A O 1
ATOM 596 N N . SER A 1 90 ? 7.117 -3.334 1.921 1.00 92.00 90 SER A N 1
ATOM 597 C CA . SER A 1 90 ? 8.014 -2.815 0.880 1.00 92.00 90 SER A CA 1
ATOM 598 C C . SER A 1 90 ? 7.798 -3.520 -0.454 1.00 92.00 90 SER A C 1
ATOM 600 O O . SER A 1 90 ? 7.706 -4.745 -0.509 1.00 92.00 90 SER A O 1
ATOM 602 N N . ALA A 1 91 ? 7.778 -2.740 -1.533 1.00 90.69 91 ALA A N 1
ATOM 603 C CA . ALA A 1 91 ? 7.811 -3.242 -2.900 1.00 90.69 91 ALA A CA 1
ATOM 604 C C . ALA A 1 91 ? 9.238 -3.164 -3.462 1.00 90.69 91 ALA A C 1
ATOM 606 O O . ALA A 1 91 ? 9.940 -2.165 -3.283 1.00 90.69 91 ALA A O 1
ATOM 607 N N . THR A 1 92 ? 9.670 -4.222 -4.151 1.00 91.81 92 THR A N 1
ATOM 608 C CA . THR A 1 92 ? 10.974 -4.271 -4.823 1.00 91.81 92 THR A CA 1
ATOM 609 C C . THR A 1 92 ? 10.956 -3.481 -6.127 1.00 91.81 92 THR A C 1
ATOM 611 O O . THR A 1 92 ? 9.939 -3.435 -6.818 1.00 91.81 92 THR A O 1
ATOM 614 N N . SER A 1 93 ? 12.105 -2.922 -6.508 1.00 88.31 93 SER A N 1
ATOM 615 C CA . SER A 1 93 ? 12.279 -2.294 -7.820 1.00 88.31 93 SER A CA 1
ATOM 616 C C . SER A 1 93 ? 12.030 -3.272 -8.965 1.00 88.31 93 SER A C 1
ATOM 618 O O . SER A 1 93 ? 12.442 -4.431 -8.911 1.00 88.31 93 SER A O 1
ATOM 620 N N . THR A 1 94 ? 11.404 -2.767 -10.027 1.00 88.62 94 THR A N 1
ATOM 621 C CA . THR A 1 94 ? 11.217 -3.489 -11.288 1.00 88.62 94 THR A CA 1
ATOM 622 C C . THR A 1 94 ? 12.061 -2.828 -12.370 1.00 88.62 94 THR A C 1
ATOM 624 O O . THR A 1 94 ? 12.031 -1.607 -12.514 1.00 88.62 94 THR A O 1
ATOM 627 N N . ILE A 1 95 ? 12.813 -3.636 -13.123 1.00 92.06 95 ILE A N 1
ATOM 628 C CA . ILE A 1 95 ? 13.628 -3.183 -14.256 1.00 92.06 95 ILE A CA 1
ATOM 629 C C . ILE A 1 95 ? 12.964 -3.651 -15.546 1.00 92.06 95 ILE A C 1
ATOM 631 O O . ILE A 1 95 ? 12.763 -4.851 -15.747 1.00 92.06 95 ILE A O 1
ATOM 635 N N . VAL A 1 96 ? 12.677 -2.714 -16.447 1.00 91.69 96 VAL A N 1
ATOM 636 C CA . VAL A 1 96 ? 12.185 -3.031 -17.790 1.00 91.69 96 VAL A CA 1
ATOM 637 C C . VAL A 1 96 ? 13.381 -3.185 -18.726 1.00 91.69 96 VAL A C 1
ATOM 639 O O . VAL A 1 96 ? 14.159 -2.251 -18.934 1.00 91.69 96 VAL A O 1
ATOM 642 N N . LYS A 1 97 ? 13.552 -4.388 -19.290 1.00 88.69 97 LYS A N 1
ATOM 643 C CA . LYS A 1 97 ? 14.622 -4.660 -20.258 1.00 88.69 97 LYS A CA 1
ATOM 644 C C . LYS A 1 97 ? 14.333 -3.918 -21.571 1.00 88.69 97 LYS A C 1
ATOM 646 O O . LYS A 1 97 ? 13.212 -4.016 -22.073 1.00 88.69 97 LYS A O 1
ATOM 651 N N . PRO A 1 98 ? 15.326 -3.242 -22.171 1.00 84.50 98 PRO A N 1
ATOM 652 C CA . PRO A 1 98 ? 15.129 -2.583 -23.448 1.00 84.50 98 PRO A CA 1
ATOM 653 C C . PRO A 1 98 ? 14.904 -3.590 -24.580 1.00 84.50 98 PRO A C 1
ATOM 655 O O . PRO A 1 98 ? 15.477 -4.685 -24.598 1.00 84.50 98 PRO A O 1
ATOM 658 N N . SER A 1 99 ? 14.066 -3.187 -25.534 1.00 86.81 99 SER A N 1
ATOM 659 C CA . SER A 1 99 ? 13.808 -3.913 -26.775 1.00 86.81 99 SER A CA 1
ATOM 660 C C . SER A 1 99 ? 14.495 -3.198 -27.932 1.00 86.81 99 SER A C 1
ATOM 662 O O . SER A 1 99 ? 14.362 -1.985 -28.081 1.00 86.81 99 SER A O 1
ATOM 664 N N . THR A 1 100 ? 15.226 -3.950 -28.751 1.00 89.31 100 THR A N 1
ATOM 665 C CA . THR A 1 100 ? 15.983 -3.417 -29.889 1.00 89.31 100 THR A CA 1
ATOM 666 C C . THR A 1 100 ? 15.203 -3.633 -31.179 1.00 89.31 100 THR A C 1
ATOM 668 O O . THR A 1 100 ? 14.802 -4.759 -31.473 1.00 89.31 100 THR A O 1
ATOM 671 N N . SER A 1 101 ? 15.028 -2.576 -31.971 1.00 84.38 101 SER A N 1
ATOM 672 C CA . SER A 1 101 ? 14.477 -2.701 -33.324 1.00 84.38 101 SER A CA 1
ATOM 673 C C . SER A 1 101 ? 15.530 -3.254 -34.288 1.00 84.38 101 SER A C 1
ATOM 675 O O . SER A 1 101 ? 16.693 -2.847 -34.241 1.00 84.38 101 SER A O 1
ATOM 677 N N . ALA A 1 102 ? 15.128 -4.184 -35.157 1.00 81.62 102 ALA A N 1
ATOM 678 C CA . ALA A 1 102 ? 16.007 -4.791 -36.156 1.00 81.62 102 ALA A CA 1
ATOM 679 C C . ALA A 1 102 ? 16.391 -3.803 -37.273 1.00 81.62 102 ALA A C 1
ATOM 681 O O . ALA A 1 102 ? 15.713 -2.797 -37.494 1.00 81.62 102 ALA A O 1
ATOM 682 N N . LEU A 1 103 ? 17.479 -4.102 -37.992 1.00 84.88 103 LEU A N 1
ATOM 683 C CA . LEU A 1 103 ? 17.897 -3.301 -39.141 1.00 84.88 103 LEU A CA 1
ATOM 684 C C . LEU A 1 103 ? 16.841 -3.361 -40.244 1.00 84.88 103 LEU A C 1
ATOM 686 O O . LEU A 1 103 ? 16.305 -4.424 -40.552 1.00 84.88 103 LEU A O 1
ATOM 690 N N . THR A 1 104 ? 16.595 -2.209 -40.861 1.00 78.62 104 THR A N 1
ATOM 691 C CA . THR A 1 104 ? 15.767 -2.102 -42.063 1.00 78.62 104 THR A CA 1
ATOM 692 C C . THR A 1 104 ? 16.640 -1.575 -43.196 1.00 78.62 104 THR A C 1
ATOM 694 O O . THR A 1 104 ? 17.290 -0.535 -43.050 1.00 78.62 104 THR A O 1
ATOM 697 N N . THR A 1 105 ? 16.671 -2.307 -44.309 1.00 83.06 105 THR A N 1
ATOM 698 C CA . THR A 1 105 ? 17.328 -1.888 -45.550 1.00 83.06 105 THR A CA 1
ATOM 699 C C . THR A 1 105 ? 16.246 -1.477 -46.533 1.00 83.06 105 THR A C 1
ATOM 701 O O . THR A 1 105 ? 15.360 -2.269 -46.845 1.00 83.06 105 THR A O 1
ATOM 704 N N . GLN A 1 106 ? 16.314 -0.234 -46.998 1.00 78.25 106 GLN A N 1
ATOM 705 C CA . GLN A 1 106 ? 15.460 0.253 -48.075 1.00 78.25 106 GLN A CA 1
ATOM 706 C C . GLN A 1 106 ? 16.177 -0.032 -49.396 1.00 78.25 106 GLN A C 1
ATOM 708 O O . GLN A 1 106 ? 17.280 0.477 -49.621 1.00 78.25 106 GLN A O 1
ATOM 713 N N . ASP A 1 107 ? 15.565 -0.861 -50.241 1.00 79.81 107 ASP A N 1
ATOM 714 C CA . ASP A 1 107 ? 16.050 -1.101 -51.599 1.00 79.81 107 ASP A CA 1
ATOM 715 C C . ASP A 1 107 ? 15.789 0.161 -52.442 1.00 79.81 107 ASP A C 1
ATOM 717 O O . ASP A 1 107 ? 14.689 0.727 -52.358 1.00 79.81 107 ASP A O 1
ATOM 721 N N . PRO A 1 108 ? 16.770 0.673 -53.204 1.00 72.31 108 PRO A N 1
ATOM 722 C CA . PRO A 1 108 ? 16.555 1.811 -54.084 1.00 72.31 108 PRO A CA 1
ATOM 723 C C . PRO A 1 108 ? 15.417 1.520 -55.062 1.00 72.31 108 PRO A C 1
ATOM 725 O O . PRO A 1 108 ? 15.487 0.611 -55.886 1.00 72.31 108 PRO A O 1
ATOM 728 N N . THR A 1 109 ? 14.354 2.321 -54.988 1.00 62.81 109 THR A N 1
ATOM 729 C CA . THR A 1 109 ? 13.311 2.301 -56.014 1.00 62.81 109 THR A CA 1
ATOM 730 C C . THR A 1 109 ? 13.895 2.915 -57.279 1.00 62.81 109 THR A C 1
ATOM 732 O O . THR A 1 109 ? 14.208 4.105 -57.303 1.00 62.81 109 THR A O 1
ATOM 735 N N . ASN A 1 110 ? 14.077 2.094 -58.312 1.00 55.38 110 ASN A N 1
ATOM 736 C CA . ASN A 1 110 ? 14.435 2.563 -59.645 1.00 55.38 110 ASN A CA 1
ATOM 737 C C . ASN A 1 110 ? 13.255 3.399 -60.171 1.00 55.38 110 ASN A C 1
ATOM 739 O O . ASN A 1 110 ? 12.175 2.848 -60.397 1.00 55.38 110 ASN A O 1
ATOM 743 N N . ALA A 1 111 ? 13.442 4.717 -60.264 1.00 53.59 111 ALA A N 1
ATOM 744 C CA . ALA A 1 111 ? 12.480 5.640 -60.865 1.00 53.59 111 ALA A CA 1
ATOM 745 C C . ALA A 1 111 ? 12.559 5.601 -62.396 1.00 53.59 111 ALA A C 1
ATOM 747 O O . ALA A 1 111 ? 13.679 5.391 -62.920 1.00 53.59 111 ALA A O 1
#